Protein AF-A0A932UDB3-F1 (afdb_monomer_lite)

Radius of gyration: 29.06 Å; chains: 1; bounding box: 54×87×43 Å

Structure (mmCIF, N/CA/C/O backbone):
data_AF-A0A932UDB3-F1
#
_entry.id   AF-A0A932UDB3-F1
#
loop_
_atom_site.group_PDB
_atom_site.id
_atom_site.type_symbol
_atom_site.label_atom_id
_atom_site.label_alt_id
_atom_site.label_comp_id
_atom_site.label_asym_id
_atom_site.label_entity_id
_atom_site.label_seq_id
_atom_site.pdbx_PDB_ins_code
_atom_site.Cartn_x
_atom_site.Cartn_y
_atom_site.Cartn_z
_atom_site.occupancy
_atom_site.B_iso_or_equiv
_atom_site.auth_seq_id
_atom_site.auth_comp_id
_atom_site.auth_asym_id
_atom_site.auth_atom_id
_atom_site.pdbx_PDB_model_num
ATOM 1 N N . MET A 1 1 ? 6.260 -1.800 -0.583 1.00 53.69 1 MET A N 1
ATOM 2 C CA . MET A 1 1 ? 6.906 -1.807 -1.919 1.00 53.69 1 MET A CA 1
ATOM 3 C C . MET A 1 1 ? 6.454 -3.068 -2.631 1.00 53.69 1 MET A C 1
ATOM 5 O O . MET A 1 1 ? 6.406 -4.086 -1.958 1.00 53.69 1 MET A O 1
ATOM 9 N N . LEU A 1 2 ? 6.052 -2.997 -3.907 1.00 61.22 2 LEU A N 1
ATOM 10 C CA . LEU A 1 2 ? 5.482 -4.138 -4.644 1.00 61.22 2 LEU A CA 1
ATOM 11 C C . LEU A 1 2 ? 6.538 -4.721 -5.585 1.00 61.22 2 LEU A C 1
ATOM 13 O O . LEU A 1 2 ? 6.523 -4.377 -6.765 1.00 61.22 2 LEU A O 1
ATOM 17 N N . PRO A 1 3 ? 7.503 -5.520 -5.100 1.00 62.75 3 PRO A N 1
ATOM 18 C CA . PRO A 1 3 ? 8.534 -6.051 -5.971 1.00 62.75 3 PRO A CA 1
ATOM 19 C C . PRO A 1 3 ? 7.886 -6.981 -6.992 1.00 62.75 3 PRO A C 1
ATOM 21 O O . PRO A 1 3 ? 7.275 -7.992 -6.640 1.00 62.75 3 PRO A O 1
ATOM 24 N N . MET A 1 4 ? 8.036 -6.647 -8.268 1.00 59.16 4 MET A N 1
ATOM 25 C CA . MET A 1 4 ? 7.784 -7.616 -9.320 1.00 59.16 4 MET A CA 1
ATOM 26 C C . MET A 1 4 ? 8.924 -8.631 -9.262 1.00 59.16 4 MET A C 1
ATOM 28 O O . MET A 1 4 ? 10.080 -8.286 -9.496 1.00 59.16 4 MET A O 1
ATOM 32 N N . ARG A 1 5 ? 8.618 -9.875 -8.885 1.00 68.81 5 ARG A N 1
ATOM 33 C CA . ARG A 1 5 ? 9.551 -10.978 -9.130 1.00 68.81 5 ARG A CA 1
ATOM 34 C C . ARG A 1 5 ? 9.566 -11.246 -10.628 1.00 68.81 5 ARG A C 1
ATOM 36 O O . ARG A 1 5 ? 8.539 -11.090 -11.282 1.00 68.81 5 ARG A O 1
ATOM 43 N N . GLU A 1 6 ? 10.704 -11.703 -11.135 1.00 67.69 6 GLU A N 1
ATOM 44 C CA . GLU A 1 6 ? 10.953 -11.948 -12.566 1.00 67.69 6 GLU A CA 1
ATOM 45 C C . GLU A 1 6 ? 9.909 -12.871 -13.231 1.00 67.69 6 GLU A C 1
ATOM 47 O O . GLU A 1 6 ? 9.738 -12.832 -14.443 1.00 67.69 6 GLU A O 1
ATOM 52 N N . TRP A 1 7 ? 9.152 -13.631 -12.431 1.00 66.75 7 TRP A N 1
ATOM 53 C CA . TRP A 1 7 ? 8.145 -14.599 -12.874 1.00 66.75 7 TRP A CA 1
ATOM 54 C C . TRP A 1 7 ? 6.726 -14.321 -12.353 1.00 66.75 7 TRP A C 1
ATOM 56 O O . TRP A 1 7 ? 5.862 -15.187 -12.451 1.00 66.75 7 TRP A O 1
ATOM 66 N N . SER A 1 8 ? 6.465 -13.155 -11.752 1.00 81.88 8 SER A N 1
ATOM 67 C CA . SER A 1 8 ? 5.136 -12.829 -11.213 1.00 81.88 8 SER A CA 1
ATOM 68 C C . SER A 1 8 ? 4.302 -12.023 -12.198 1.00 81.88 8 SER A C 1
ATOM 70 O O . SER A 1 8 ? 4.712 -10.959 -12.662 1.00 81.88 8 SER A O 1
ATOM 72 N N . SER A 1 9 ? 3.082 -12.486 -12.456 1.00 89.62 9 SER A N 1
ATOM 73 C CA . SER A 1 9 ? 2.108 -11.723 -13.234 1.00 89.62 9 SER A CA 1
ATOM 74 C C . SER A 1 9 ? 1.624 -10.485 -12.460 1.00 89.62 9 SER A C 1
ATOM 76 O O . SER A 1 9 ? 1.588 -10.497 -11.223 1.00 89.62 9 SER A O 1
ATOM 78 N N . PRO A 1 10 ? 1.158 -9.420 -13.145 1.00 88.19 10 PRO A N 1
ATOM 79 C CA . PRO A 1 10 ? 0.634 -8.237 -12.470 1.00 88.19 10 PRO A CA 1
ATOM 80 C C . PRO A 1 10 ? -0.474 -8.529 -11.453 1.00 88.19 10 PRO A C 1
ATOM 82 O O . PRO A 1 10 ? -0.504 -7.958 -10.364 1.00 88.19 10 PRO A O 1
ATOM 85 N N . ARG A 1 11 ? -1.359 -9.475 -11.787 1.00 91.12 11 ARG A N 1
ATOM 86 C CA . ARG A 1 11 ? -2.431 -9.943 -10.904 1.00 91.12 11 ARG A CA 1
ATOM 87 C C . ARG A 1 11 ? -1.884 -10.515 -9.597 1.00 91.12 11 ARG A C 1
ATOM 89 O O . ARG A 1 11 ? -2.434 -10.223 -8.538 1.00 91.12 11 ARG A O 1
ATOM 96 N N . GLU A 1 12 ? -0.837 -11.330 -9.663 1.00 91.31 12 GLU A N 1
ATOM 97 C CA . GLU A 1 12 ? -0.247 -11.955 -8.476 1.00 91.31 12 GLU A CA 1
ATOM 98 C C . GLU A 1 12 ? 0.415 -10.928 -7.572 1.00 91.31 12 GLU A C 1
ATOM 100 O O . GLU A 1 12 ? 0.243 -10.996 -6.362 1.00 91.31 12 GLU A O 1
ATOM 105 N N . VAL A 1 13 ? 1.104 -9.938 -8.140 1.00 90.69 13 VAL A N 1
ATOM 106 C CA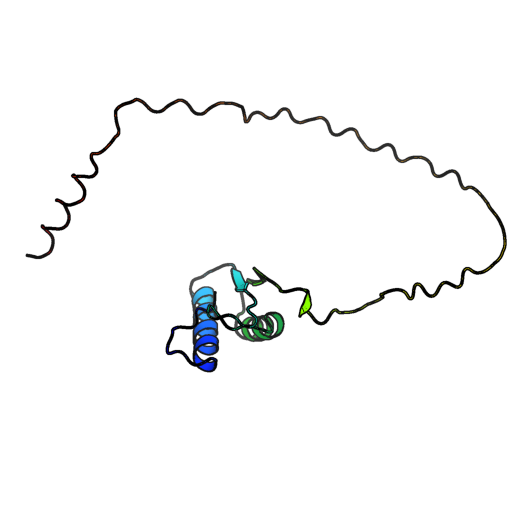 . VAL A 1 13 ? 1.700 -8.856 -7.347 1.00 90.69 13 VAL A CA 1
ATOM 107 C C . VAL A 1 13 ? 0.614 -8.110 -6.567 1.00 90.69 13 VAL A C 1
ATOM 109 O O . VAL A 1 13 ? 0.755 -7.931 -5.358 1.00 90.69 13 VAL A O 1
ATOM 112 N N . TYR A 1 14 ? -0.499 -7.736 -7.209 1.00 92.69 14 TYR A N 1
ATOM 113 C CA . TYR A 1 14 ? -1.617 -7.090 -6.513 1.00 92.69 14 TYR A CA 1
ATOM 114 C C . TYR A 1 14 ? -2.241 -7.984 -5.440 1.00 92.69 14 TYR A C 1
ATOM 116 O O . TYR A 1 14 ? -2.471 -7.511 -4.329 1.00 92.69 14 TYR A O 1
ATOM 124 N N . ARG A 1 15 ? -2.481 -9.267 -5.741 1.00 94.56 15 ARG A N 1
ATOM 125 C CA . ARG A 1 15 ? -3.024 -10.229 -4.770 1.00 94.56 15 ARG A CA 1
ATOM 126 C C . ARG A 1 15 ? -2.116 -10.341 -3.543 1.00 94.56 15 ARG A C 1
ATOM 128 O O . ARG A 1 15 ? -2.570 -10.101 -2.431 1.00 94.56 15 ARG A O 1
ATOM 135 N N . ASN A 1 16 ? -0.831 -10.606 -3.759 1.00 93.56 16 ASN A N 1
ATOM 136 C CA . ASN A 1 16 ? 0.146 -10.765 -2.686 1.00 93.56 16 ASN A CA 1
ATOM 137 C C . ASN A 1 16 ? 0.265 -9.484 -1.844 1.00 93.56 16 ASN A C 1
ATOM 139 O O . ASN A 1 16 ? 0.453 -9.541 -0.636 1.00 93.56 16 ASN A O 1
ATOM 143 N N . THR A 1 17 ? 0.133 -8.313 -2.469 1.00 94.50 17 THR A N 1
ATOM 144 C CA . THR A 1 17 ? 0.138 -7.032 -1.751 1.00 94.50 17 THR A CA 1
ATOM 145 C C . THR A 1 17 ? -1.047 -6.896 -0.809 1.00 94.50 17 THR A C 1
ATOM 147 O O . THR A 1 17 ? -0.894 -6.429 0.315 1.00 94.50 17 THR A O 1
ATOM 150 N N . VAL A 1 18 ? -2.238 -7.262 -1.281 1.00 96.81 18 VAL A N 1
ATOM 151 C CA . VAL A 1 18 ? -3.451 -7.221 -0.466 1.00 96.81 18 VAL A CA 1
ATOM 152 C C . VAL A 1 18 ? -3.291 -8.146 0.739 1.00 96.81 18 VAL A C 1
ATOM 154 O O . VAL A 1 18 ? -3.480 -7.693 1.863 1.00 96.81 18 VAL A O 1
ATOM 157 N N . GLU A 1 19 ? -2.825 -9.377 0.516 1.00 97.44 19 GLU A N 1
ATOM 158 C CA . GLU A 1 19 ? -2.540 -10.348 1.583 1.00 97.44 19 GLU A CA 1
ATOM 159 C C . GLU A 1 19 ? -1.511 -9.808 2.591 1.00 97.44 19 GLU A C 1
ATOM 161 O O . GLU A 1 19 ? -1.685 -9.945 3.799 1.00 97.44 19 GLU A O 1
ATOM 166 N N . GLN A 1 20 ? -0.458 -9.132 2.120 1.00 96.94 20 GLN A N 1
ATOM 167 C CA . GLN A 1 20 ? 0.544 -8.506 2.990 1.00 96.94 20 GLN A CA 1
ATOM 168 C C . GLN A 1 20 ? -0.040 -7.387 3.858 1.00 96.94 20 GLN A C 1
ATOM 170 O O . GLN A 1 20 ? 0.348 -7.252 5.017 1.00 96.94 20 GLN A O 1
ATOM 175 N N . VAL A 1 21 ? -0.945 -6.573 3.314 1.00 98.00 21 VAL A N 1
ATOM 176 C CA . VAL A 1 21 ? -1.583 -5.477 4.057 1.00 98.00 21 VAL A CA 1
ATOM 177 C C . VA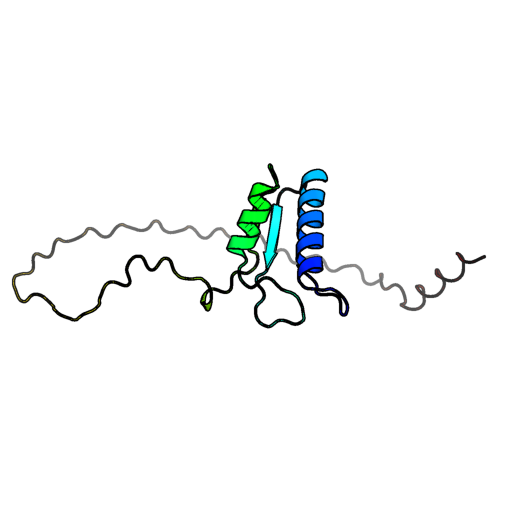L A 1 21 ? -2.590 -6.018 5.074 1.00 98.00 21 VAL A C 1
ATOM 179 O O . VAL A 1 21 ? -2.599 -5.557 6.214 1.00 98.00 21 VAL A O 1
ATOM 182 N N . GLU A 1 22 ? -3.387 -7.020 4.700 1.00 98.06 22 GLU A N 1
ATOM 183 C CA . GLU A 1 22 ? -4.308 -7.715 5.611 1.00 98.06 22 GLU A CA 1
ATOM 184 C C . GLU A 1 22 ? -3.533 -8.393 6.757 1.00 98.06 22 GLU A C 1
ATOM 186 O O . GLU A 1 22 ? -3.899 -8.260 7.927 1.00 98.06 22 GLU A O 1
ATOM 191 N N . LEU A 1 23 ? -2.396 -9.028 6.448 1.00 98.31 23 LEU A N 1
ATOM 192 C CA . LEU A 1 23 ? -1.501 -9.602 7.452 1.00 98.31 23 LEU A CA 1
ATOM 193 C C . LEU A 1 23 ? -0.879 -8.529 8.355 1.00 98.31 23 LEU A C 1
ATOM 195 O O . LEU A 1 23 ? -0.829 -8.709 9.570 1.00 98.31 23 LEU A O 1
ATOM 199 N N . ALA A 1 24 ? -0.420 -7.406 7.798 1.00 98.12 24 ALA A N 1
ATOM 200 C CA . ALA A 1 24 ? 0.121 -6.304 8.591 1.00 98.12 24 ALA A CA 1
ATOM 201 C C . ALA A 1 24 ? -0.927 -5.748 9.572 1.00 98.12 24 ALA A C 1
ATOM 203 O O . ALA A 1 24 ? -0.610 -5.489 10.734 1.00 98.12 24 ALA A O 1
ATOM 204 N N . GLU A 1 25 ? -2.188 -5.626 9.148 1.00 97.94 25 GLU A N 1
ATOM 205 C CA . GLU A 1 25 ? -3.277 -5.261 10.054 1.00 97.94 25 GLU A CA 1
ATOM 206 C C . GLU A 1 25 ? -3.470 -6.305 11.160 1.00 97.94 25 GLU A C 1
ATOM 208 O O . GLU A 1 25 ? -3.554 -5.925 12.332 1.00 97.94 25 GLU A O 1
ATOM 213 N N . ALA A 1 26 ? -3.509 -7.596 10.819 1.00 98.00 26 ALA A N 1
ATOM 214 C CA . ALA A 1 26 ? -3.667 -8.674 11.795 1.00 98.00 26 ALA A CA 1
ATOM 215 C C . ALA A 1 26 ? -2.532 -8.686 12.834 1.00 98.00 26 ALA A C 1
ATOM 217 O O . ALA A 1 26 ? -2.776 -8.902 14.020 1.00 98.00 26 ALA A O 1
ATOM 218 N N . LEU A 1 27 ? -1.307 -8.377 12.404 1.00 98.31 27 LEU A N 1
ATOM 219 C CA . LEU A 1 27 ? -0.118 -8.325 13.256 1.00 98.31 27 LEU A CA 1
ATOM 220 C C . LEU A 1 27 ? -0.022 -7.073 14.140 1.00 98.31 27 LEU A C 1
ATOM 222 O O . LEU A 1 27 ? 0.858 -7.015 14.993 1.00 98.31 27 LEU A O 1
ATOM 226 N N . GLY A 1 28 ? -0.899 -6.078 13.980 1.00 97.94 28 GLY A N 1
ATOM 227 C CA . GLY A 1 28 ? -0.868 -4.894 14.845 1.00 97.94 28 GLY A CA 1
ATOM 228 C C . GLY A 1 28 ? -0.137 -3.678 14.300 1.00 97.94 28 GLY A C 1
ATOM 229 O O . GLY A 1 28 ? 0.074 -2.747 15.069 1.00 97.94 28 GLY A O 1
ATOM 230 N N . PHE A 1 29 ? 0.235 -3.643 13.018 1.00 98.31 29 PHE A N 1
ATOM 231 C CA . PHE A 1 29 ? 0.919 -2.477 12.457 1.00 98.31 29 PHE A CA 1
ATOM 232 C C . PHE A 1 29 ? 0.008 -1.241 12.431 1.00 98.31 29 PHE A C 1
ATOM 234 O O . PHE A 1 29 ? -1.171 -1.322 12.082 1.00 98.31 29 PHE A O 1
ATOM 241 N N . ASP A 1 30 ? 0.582 -0.076 12.743 1.00 98.25 30 ASP A N 1
ATOM 242 C CA . ASP A 1 30 ? -0.152 1.194 12.767 1.00 98.25 30 ASP A CA 1
ATOM 243 C C . ASP A 1 30 ? -0.449 1.742 11.366 1.00 98.25 30 ASP A C 1
ATOM 245 O O . ASP A 1 30 ? -1.482 2.382 11.142 1.00 98.25 30 ASP A O 1
ATOM 249 N N . ALA A 1 31 ? 0.470 1.529 10.4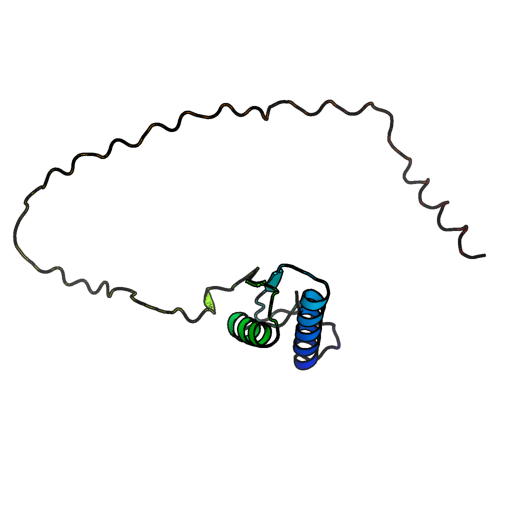18 1.00 97.50 31 ALA A N 1
ATOM 250 C CA . ALA A 1 31 ? 0.376 2.096 9.081 1.00 97.50 31 ALA A CA 1
ATOM 251 C C . ALA A 1 31 ? 1.074 1.257 8.005 1.00 97.50 31 ALA A C 1
ATOM 253 O O . ALA A 1 31 ? 2.097 0.616 8.250 1.00 97.50 31 ALA A O 1
ATOM 254 N N . VAL A 1 32 ? 0.560 1.359 6.779 1.00 97.62 32 VAL A N 1
ATOM 255 C CA . VAL A 1 32 ? 1.183 0.868 5.547 1.00 97.62 32 VAL A CA 1
ATOM 256 C C . VAL A 1 32 ? 1.392 2.024 4.574 1.00 97.62 32 VAL A C 1
ATOM 258 O O . VAL A 1 32 ? 0.530 2.888 4.406 1.00 97.62 32 VAL A O 1
ATOM 261 N N . TRP A 1 33 ? 2.547 2.029 3.912 1.00 96.56 33 TRP A N 1
ATOM 262 C CA . TRP A 1 33 ? 2.927 3.071 2.963 1.00 96.56 33 TRP A CA 1
ATOM 263 C C . TRP A 1 33 ? 3.098 2.497 1.558 1.00 96.56 33 TRP A C 1
ATOM 265 O O . TRP A 1 33 ? 3.903 1.591 1.321 1.00 96.56 33 TRP A O 1
ATOM 275 N N . LEU A 1 34 ? 2.335 3.042 0.617 1.00 94.81 34 LEU A N 1
ATOM 276 C CA . LEU A 1 34 ? 2.330 2.639 -0.784 1.00 94.81 34 LEU A CA 1
ATOM 277 C C . LEU A 1 34 ? 3.276 3.526 -1.604 1.00 94.81 34 LEU A C 1
ATOM 279 O O . LEU A 1 34 ? 3.423 4.714 -1.321 1.00 94.81 34 LEU A O 1
ATOM 283 N N . ALA A 1 35 ? 3.899 2.963 -2.637 1.00 92.25 35 ALA A N 1
ATOM 284 C CA . ALA A 1 35 ? 4.735 3.703 -3.581 1.00 92.25 35 ALA A CA 1
ATOM 285 C C . ALA A 1 35 ? 4.166 3.563 -4.994 1.00 92.25 35 ALA A C 1
ATOM 287 O O . ALA A 1 35 ? 3.848 2.455 -5.434 1.00 92.25 35 ALA A O 1
ATOM 288 N N . GLU A 1 36 ? 3.996 4.694 -5.672 1.00 92.94 36 GLU A N 1
ATOM 289 C CA . GLU A 1 36 ? 3.483 4.739 -7.034 1.00 92.94 36 GLU A CA 1
ATOM 290 C C . GLU A 1 36 ? 4.599 4.437 -8.035 1.00 92.94 36 GLU A C 1
ATOM 292 O O . GLU A 1 36 ? 5.708 4.970 -7.946 1.00 92.94 36 GLU A O 1
ATOM 297 N N . HIS A 1 37 ? 4.301 3.565 -8.995 1.00 91.12 37 HIS A N 1
ATOM 298 C CA . HIS A 1 37 ? 5.266 3.114 -9.986 1.00 91.12 37 HIS A CA 1
ATOM 299 C C . HIS A 1 37 ? 4.641 3.130 -11.377 1.00 91.12 37 HIS A C 1
ATOM 301 O O . HIS A 1 37 ? 3.690 2.396 -11.654 1.00 91.12 37 HIS A O 1
ATOM 307 N N . HIS A 1 38 ? 5.243 3.940 -12.247 1.00 89.69 38 HIS A N 1
ATOM 308 C CA . HIS A 1 38 ? 4.947 4.045 -13.673 1.00 89.69 38 HIS A CA 1
ATOM 309 C C . HIS A 1 38 ? 6.136 3.513 -14.462 1.00 89.69 38 HIS A C 1
ATOM 311 O O . HIS A 1 38 ? 7.272 3.856 -14.141 1.00 89.69 38 HIS A O 1
ATOM 317 N N . PHE A 1 39 ? 5.880 2.678 -15.473 1.00 87.69 39 PHE A N 1
ATOM 318 C CA . PHE A 1 39 ? 6.904 2.169 -16.402 1.00 87.69 39 PHE A CA 1
ATOM 319 C C . PHE A 1 39 ? 8.164 1.608 -15.707 1.00 87.69 39 PHE A C 1
ATOM 321 O O . PHE A 1 39 ? 9.288 1.812 -16.159 1.00 87.69 39 PHE A O 1
ATOM 328 N N . SER A 1 40 ? 7.984 0.930 -14.571 1.00 83.38 40 SER A N 1
ATOM 329 C CA . SER A 1 40 ? 9.079 0.475 -13.713 1.00 83.38 40 SER A CA 1
ATOM 330 C C . SER A 1 40 ? 9.222 -1.041 -13.749 1.00 83.38 40 SER A C 1
ATOM 332 O O . SER A 1 40 ? 8.239 -1.768 -13.636 1.00 83.38 40 SER A O 1
ATOM 334 N N . ARG A 1 41 ? 10.471 -1.516 -13.806 1.00 78.44 41 ARG A N 1
ATOM 335 C CA . ARG A 1 41 ? 10.807 -2.937 -13.601 1.00 78.44 41 ARG A CA 1
ATOM 336 C C . ARG A 1 41 ? 10.706 -3.377 -12.137 1.00 78.44 41 ARG A C 1
ATOM 338 O O . ARG A 1 41 ? 10.673 -4.563 -11.851 1.00 78.44 41 ARG A O 1
ATOM 345 N N . TRP A 1 42 ? 10.696 -2.423 -11.206 1.00 72.12 42 TRP A N 1
ATOM 346 C CA . TRP A 1 42 ? 10.791 -2.691 -9.768 1.00 72.12 42 TRP A CA 1
ATOM 347 C C . TRP A 1 42 ? 9.434 -2.783 -9.066 1.00 72.12 42 TRP A C 1
ATOM 349 O O . TRP A 1 42 ? 9.383 -3.147 -7.893 1.00 72.12 42 TRP A O 1
ATOM 359 N N . GLY A 1 43 ? 8.342 -2.457 -9.758 1.00 79.25 43 GLY A N 1
ATOM 360 C CA . GLY A 1 43 ? 6.998 -2.570 -9.209 1.00 79.25 43 GLY A CA 1
ATOM 361 C C . GLY A 1 43 ? 5.925 -1.973 -10.106 1.00 79.25 43 GLY A C 1
ATOM 362 O O . GLY A 1 43 ? 6.216 -1.237 -11.047 1.00 79.25 43 GLY A O 1
ATOM 363 N N . ILE A 1 44 ? 4.673 -2.296 -9.788 1.00 86.69 44 ILE A N 1
ATOM 364 C CA . ILE A 1 44 ? 3.490 -1.910 -10.562 1.00 86.69 44 ILE A CA 1
ATOM 365 C C . ILE A 1 44 ? 2.416 -1.330 -9.653 1.00 86.69 44 ILE A C 1
ATOM 367 O O . ILE A 1 44 ? 1.834 -2.030 -8.833 1.00 86.69 44 ILE A O 1
ATOM 371 N N . CYS A 1 45 ? 2.164 -0.031 -9.787 1.00 91.19 45 CYS A N 1
ATOM 372 C CA . CYS A 1 45 ? 1.038 0.641 -9.149 1.00 91.19 45 CYS A CA 1
ATOM 373 C C . CYS A 1 45 ? 0.870 2.028 -9.789 1.00 91.19 45 CYS A C 1
ATOM 375 O O . CYS A 1 45 ? 1.313 3.011 -9.199 1.00 91.19 45 CYS A O 1
ATOM 377 N N . PRO A 1 46 ? 0.305 2.125 -11.009 1.00 89.44 46 PRO A N 1
ATOM 378 C CA . PRO A 1 46 ? 0.215 3.396 -11.731 1.00 89.44 46 PRO A CA 1
ATOM 379 C C . PRO A 1 46 ? -0.919 4.299 -11.223 1.00 89.44 46 PRO A C 1
ATOM 381 O O . PRO A 1 46 ? -0.943 5.481 -11.529 1.00 89.44 46 PRO A O 1
ATOM 384 N N . ASN A 1 47 ? -1.873 3.762 -10.454 1.00 92.12 47 ASN A N 1
ATOM 385 C CA . ASN A 1 47 ? -2.872 4.558 -9.746 1.00 92.12 47 ASN A CA 1
ATOM 386 C C . ASN A 1 47 ? -2.931 4.119 -8.282 1.00 92.12 47 ASN A C 1
ATOM 388 O O . ASN A 1 47 ? -3.709 3.247 -7.880 1.00 92.12 47 ASN A O 1
ATOM 392 N N . ILE A 1 48 ? -2.059 4.733 -7.490 1.00 93.12 48 ILE A N 1
ATOM 393 C CA . ILE A 1 48 ? -1.892 4.430 -6.071 1.00 93.12 48 ILE A CA 1
ATOM 394 C C . ILE A 1 48 ? -3.127 4.773 -5.234 1.00 93.12 48 ILE A C 1
ATOM 396 O O . ILE A 1 48 ? -3.399 4.075 -4.262 1.00 93.12 48 ILE A O 1
ATOM 400 N N . LEU A 1 49 ? -3.904 5.795 -5.611 1.00 94.62 49 LEU A N 1
ATOM 401 C CA . LEU A 1 49 ? -5.082 6.224 -4.848 1.00 94.62 49 LEU A CA 1
ATOM 402 C C . LEU A 1 49 ? -6.241 5.238 -4.996 1.00 94.62 49 LEU A C 1
ATOM 404 O O . LEU A 1 49 ? -6.869 4.877 -4.002 1.00 94.62 49 LEU A O 1
ATOM 408 N N . THR A 1 50 ? -6.492 4.744 -6.210 1.00 94.44 50 THR A N 1
ATOM 409 C CA . THR A 1 50 ? -7.489 3.685 -6.427 1.00 94.44 50 THR A CA 1
ATOM 410 C C . THR A 1 50 ? -7.104 2.411 -5.685 1.00 94.44 50 THR A C 1
ATOM 412 O O . THR A 1 50 ? -7.949 1.776 -5.054 1.00 94.44 50 THR A O 1
ATOM 415 N N . PHE A 1 51 ? -5.822 2.047 -5.706 1.00 95.25 51 PHE A N 1
ATOM 416 C CA . PHE A 1 51 ? -5.365 0.867 -4.986 1.00 95.25 51 PHE A CA 1
ATOM 417 C C . PHE A 1 51 ? -5.442 1.046 -3.460 1.00 95.25 51 PHE A C 1
ATOM 419 O O . PHE A 1 51 ? -5.902 0.141 -2.765 1.00 95.25 51 PHE A O 1
ATOM 426 N N . ALA A 1 52 ? -5.098 2.230 -2.943 1.00 96.38 52 ALA A N 1
ATOM 427 C CA . ALA A 1 52 ? -5.283 2.585 -1.537 1.00 96.38 52 ALA A CA 1
ATOM 428 C C . ALA A 1 52 ? -6.753 2.487 -1.107 1.00 96.38 52 ALA A C 1
ATOM 430 O O . ALA A 1 52 ? -7.033 1.953 -0.038 1.00 96.38 52 ALA A O 1
ATOM 431 N N . ALA A 1 53 ? -7.693 2.936 -1.944 1.00 96.94 53 ALA A N 1
ATOM 432 C CA . ALA A 1 53 ? -9.124 2.819 -1.668 1.00 96.94 53 ALA A CA 1
ATOM 433 C C . ALA A 1 53 ? -9.583 1.351 -1.584 1.00 96.94 53 ALA A C 1
ATOM 435 O O . ALA A 1 53 ? -10.330 0.993 -0.675 1.00 96.94 53 ALA A O 1
ATOM 436 N N . ASN A 1 54 ? -9.096 0.483 -2.479 1.00 97.12 54 ASN A N 1
ATOM 437 C CA . ASN A 1 54 ? -9.367 -0.956 -2.401 1.00 97.12 54 ASN A CA 1
ATOM 438 C C . ASN A 1 54 ? -8.827 -1.577 -1.101 1.00 97.12 54 ASN A C 1
ATOM 440 O O . ASN A 1 54 ? -9.509 -2.396 -0.492 1.00 97.12 54 ASN A O 1
ATOM 444 N N . LEU A 1 55 ? -7.623 -1.194 -0.669 1.00 97.75 55 LEU A N 1
ATOM 445 C CA . LEU A 1 55 ? -7.060 -1.668 0.597 1.00 97.75 55 LEU A CA 1
ATOM 446 C C . LEU A 1 55 ? -7.867 -1.151 1.794 1.00 97.75 55 LEU A C 1
ATOM 448 O O . LEU A 1 55 ? -8.214 -1.932 2.671 1.00 97.75 55 LEU A O 1
ATOM 452 N N . ALA A 1 56 ? -8.254 0.127 1.782 1.00 97.50 56 ALA A N 1
ATOM 453 C CA . ALA A 1 56 ? -9.040 0.742 2.849 1.00 97.50 56 ALA A CA 1
ATOM 454 C C . ALA A 1 56 ? -10.410 0.077 3.037 1.00 97.50 56 ALA A C 1
ATOM 456 O O . ALA A 1 56 ? -10.902 0.008 4.156 1.00 97.50 56 ALA A O 1
ATOM 457 N N . ALA A 1 57 ? -11.014 -0.449 1.968 1.00 97.88 57 ALA A N 1
ATOM 458 C CA . ALA A 1 57 ? -12.261 -1.206 2.057 1.00 97.88 57 ALA A CA 1
ATOM 459 C C . ALA A 1 57 ? -12.099 -2.588 2.727 1.00 97.88 57 ALA A C 1
ATOM 461 O O . ALA A 1 57 ? -13.088 -3.171 3.168 1.00 97.88 57 ALA A O 1
ATOM 462 N N . ARG A 1 58 ? -10.875 -3.126 2.786 1.00 97.44 58 ARG A N 1
ATOM 463 C CA . ARG A 1 58 ? -10.558 -4.466 3.317 1.00 97.44 58 ARG A CA 1
ATOM 464 C C . ARG A 1 58 ? -10.023 -4.440 4.746 1.00 97.44 58 ARG A C 1
ATOM 466 O O . ARG A 1 58 ? -10.072 -5.451 5.436 1.00 97.44 58 ARG A O 1
ATOM 473 N N . THR A 1 59 ? -9.533 -3.289 5.188 1.00 97.69 59 THR A N 1
ATOM 474 C CA . THR A 1 59 ? -8.893 -3.092 6.491 1.00 97.69 59 THR A CA 1
ATOM 475 C C . THR A 1 59 ? -9.701 -2.153 7.378 1.00 97.69 59 THR A C 1
ATOM 477 O O . THR A 1 59 ? -10.361 -1.246 6.876 1.00 97.69 59 THR A O 1
ATOM 480 N N . LYS A 1 60 ? -9.632 -2.317 8.702 1.00 97.62 60 LYS A N 1
ATOM 481 C CA . LYS A 1 60 ? -10.420 -1.511 9.657 1.00 97.62 60 LYS A CA 1
ATOM 482 C C . LYS A 1 60 ? -9.595 -0.549 10.503 1.00 97.62 60 LYS A C 1
ATOM 484 O O . LYS A 1 60 ? -10.141 0.441 10.986 1.00 97.62 60 LYS A O 1
ATOM 489 N N . ARG A 1 61 ? -8.317 -0.845 10.738 1.00 98.06 61 ARG A N 1
ATOM 490 C CA . ARG A 1 61 ? -7.477 -0.127 11.709 1.00 98.06 61 ARG A CA 1
ATOM 491 C C . ARG A 1 61 ? -6.225 0.457 11.079 1.00 98.06 61 ARG A C 1
ATOM 493 O O . ARG A 1 61 ? -5.859 1.580 11.426 1.00 98.06 61 ARG A O 1
ATOM 500 N N . VAL A 1 62 ? -5.547 -0.301 10.218 1.00 98.25 62 VAL A N 1
ATOM 501 C CA . VAL A 1 62 ? -4.253 0.125 9.682 1.00 98.25 62 VAL A CA 1
ATOM 502 C C . VAL A 1 62 ? -4.424 1.391 8.845 1.00 98.25 62 VAL A C 1
ATOM 504 O O . VAL A 1 62 ? -5.324 1.502 8.010 1.00 98.25 62 VAL A O 1
ATOM 507 N N . ARG A 1 63 ? -3.569 2.389 9.076 1.00 98.12 63 ARG A N 1
ATOM 508 C CA . ARG A 1 63 ? -3.590 3.630 8.295 1.00 98.12 63 ARG A CA 1
ATOM 509 C C . ARG A 1 63 ? -2.899 3.406 6.959 1.00 98.12 63 ARG A C 1
ATOM 511 O O . ARG A 1 63 ? -1.762 2.950 6.920 1.00 98.12 63 ARG A O 1
ATOM 518 N N . ILE A 1 64 ? -3.549 3.780 5.865 1.00 98.00 64 ILE A N 1
ATOM 519 C CA . ILE A 1 64 ? -2.973 3.657 4.523 1.00 98.00 64 ILE A CA 1
ATOM 520 C C . ILE A 1 64 ? -2.492 5.032 4.065 1.00 98.00 64 ILE A C 1
ATOM 522 O O . ILE A 1 64 ? -3.274 5.978 3.985 1.00 98.00 64 ILE A O 1
ATOM 526 N N . GLY A 1 65 ? -1.198 5.138 3.772 1.00 95.62 65 GLY A N 1
ATOM 527 C CA . GLY A 1 65 ? -0.556 6.352 3.274 1.00 95.62 65 GLY A CA 1
ATOM 528 C C . GLY A 1 65 ? 0.198 6.126 1.965 1.00 95.62 65 GLY A C 1
ATOM 529 O O . GLY A 1 65 ? 0.462 4.995 1.555 1.00 95.62 65 GLY A O 1
ATOM 530 N N . THR A 1 66 ? 0.587 7.219 1.310 1.00 94.88 66 THR A N 1
ATOM 531 C CA . THR A 1 66 ? 1.448 7.200 0.118 1.00 94.88 66 THR A CA 1
ATOM 532 C C . THR A 1 66 ? 2.845 7.688 0.490 1.00 94.88 66 THR A C 1
ATOM 534 O O . THR A 1 66 ? 3.003 8.843 0.880 1.00 94.88 66 THR A O 1
ATOM 537 N N . ALA A 1 67 ? 3.860 6.832 0.376 1.00 93.94 67 ALA A N 1
ATOM 538 C CA . ALA A 1 67 ? 5.261 7.236 0.516 1.00 93.94 67 ALA A CA 1
ATOM 539 C C . ALA A 1 67 ? 5.730 8.042 -0.701 1.00 93.94 67 ALA A C 1
ATOM 541 O O . ALA A 1 67 ? 6.546 8.949 -0.566 1.00 93.94 67 ALA A O 1
ATOM 542 N N . VAL A 1 68 ? 5.206 7.714 -1.887 1.00 91.62 68 VAL A N 1
ATOM 543 C CA . VAL A 1 68 ? 5.480 8.426 -3.138 1.00 91.62 68 VAL A CA 1
ATOM 544 C C . VAL A 1 68 ? 4.195 8.508 -3.951 1.00 91.62 68 VAL A C 1
ATOM 546 O O . VAL A 1 68 ? 3.567 7.481 -4.202 1.00 91.62 68 VAL A O 1
ATOM 549 N N . LEU A 1 69 ? 3.848 9.726 -4.369 1.00 91.94 69 LEU A N 1
ATOM 550 C CA . LEU A 1 69 ? 2.776 10.044 -5.310 1.00 91.94 69 LEU A CA 1
ATOM 551 C C . LEU A 1 69 ? 3.404 10.813 -6.482 1.00 91.94 69 LEU A C 1
ATOM 553 O O . LEU A 1 69 ? 4.059 11.838 -6.274 1.00 91.94 69 LEU A O 1
ATOM 557 N N . VAL A 1 70 ? 3.239 10.327 -7.707 1.00 91.38 70 VAL A N 1
ATOM 558 C CA . VAL A 1 70 ? 3.829 10.912 -8.915 1.00 91.38 70 VAL A CA 1
ATOM 559 C C . VAL A 1 70 ? 2.877 11.976 -9.458 1.00 91.38 70 VAL A C 1
ATOM 561 O O . VAL A 1 70 ? 2.026 11.721 -10.306 1.00 91.38 70 VAL A O 1
ATOM 564 N N . LEU A 1 71 ? 3.039 13.200 -8.944 1.00 89.56 71 LEU A N 1
ATOM 565 C CA . LEU A 1 71 ? 2.129 14.332 -9.171 1.00 89.56 71 LEU A CA 1
ATOM 566 C C . LEU A 1 71 ? 1.718 14.586 -10.634 1.00 89.56 71 LEU A C 1
ATOM 568 O O . LEU A 1 71 ? 0.552 14.911 -10.834 1.00 89.56 71 LEU A O 1
ATOM 572 N N . PRO A 1 72 ? 2.583 14.445 -11.659 1.00 89.00 72 PRO A N 1
ATOM 573 C CA . PRO A 1 72 ? 2.160 14.643 -13.048 1.00 89.00 72 PRO A CA 1
ATOM 574 C C . PRO A 1 72 ? 1.034 13.711 -13.521 1.00 89.00 72 PRO A C 1
ATOM 576 O O . PRO A 1 72 ? 0.275 14.091 -14.407 1.00 89.00 72 PRO A O 1
ATOM 579 N N . PHE A 1 73 ? 0.916 12.510 -12.944 1.00 83.81 73 PHE A N 1
ATOM 580 C CA . PHE A 1 73 ? -0.136 11.541 -13.281 1.00 83.81 73 PHE A CA 1
ATOM 581 C C . PHE A 1 73 ? -1.363 11.654 -12.379 1.00 83.81 73 PHE A C 1
ATOM 583 O O . PHE A 1 73 ? -2.400 11.048 -12.657 1.00 83.81 73 PHE A O 1
ATOM 590 N N . LEU A 1 74 ? -1.278 12.460 -11.320 1.00 82.19 74 LEU A N 1
ATOM 591 C CA . LEU A 1 74 ? -2.441 12.809 -10.534 1.00 82.19 74 LEU A CA 1
ATOM 592 C C . LEU A 1 74 ? -3.338 13.697 -11.397 1.00 82.19 74 LEU A C 1
ATOM 594 O O . LEU A 1 74 ? -3.009 14.858 -11.656 1.00 82.19 74 LEU A O 1
ATOM 598 N N . GLN A 1 75 ? -4.492 13.168 -11.813 1.00 66.00 75 GLN A N 1
ATOM 599 C CA . GLN A 1 75 ? -5.565 14.004 -12.338 1.00 66.00 75 GLN A CA 1
ATOM 600 C C . GLN A 1 75 ? -5.877 15.047 -11.274 1.00 66.00 75 GLN A C 1
ATOM 602 O O . GLN A 1 75 ? -6.405 14.750 -10.201 1.00 66.00 75 GLN A O 1
ATOM 607 N N . SER A 1 76 ? -5.450 16.274 -11.539 1.00 56.91 76 SER A N 1
ATOM 608 C CA . SER A 1 76 ? -5.631 17.366 -10.610 1.00 56.91 76 SER A CA 1
ATOM 609 C C . SER A 1 76 ? -7.133 17.523 -10.409 1.00 56.91 76 SER A C 1
ATOM 611 O O . SER A 1 76 ? -7.879 17.621 -11.384 1.00 56.91 76 SER A O 1
ATOM 613 N N . ALA A 1 77 ? -7.594 17.623 -9.165 1.00 56.78 77 ALA A N 1
ATOM 614 C CA . ALA A 1 77 ? -8.792 18.406 -8.923 1.00 56.78 77 ALA A CA 1
ATOM 615 C C . ALA A 1 77 ? -8.415 19.851 -9.280 1.00 56.78 77 ALA A C 1
ATOM 617 O O . ALA A 1 77 ? -8.035 20.623 -8.401 1.00 56.78 77 ALA A O 1
ATOM 618 N N . ASP A 1 78 ? -8.417 20.198 -10.572 1.00 54.56 78 ASP A N 1
ATOM 619 C CA . ASP A 1 78 ? -8.298 21.577 -11.028 1.00 54.56 78 ASP A CA 1
ATOM 620 C C . ASP A 1 78 ? -9.548 22.314 -10.551 1.00 54.56 78 ASP A C 1
ATOM 622 O O . ASP A 1 78 ? -10.553 22.478 -11.236 1.00 54.56 78 ASP A O 1
ATOM 626 N N . ARG A 1 79 ? -9.509 22.710 -9.284 1.00 57.03 79 ARG A N 1
ATOM 627 C CA . ARG A 1 79 ? -10.356 23.747 -8.742 1.00 57.03 79 ARG A CA 1
ATOM 628 C C . ARG A 1 79 ? -9.542 25.019 -8.842 1.00 57.03 79 ARG A C 1
ATOM 630 O O . ARG A 1 79 ? -8.871 25.416 -7.895 1.00 57.03 79 ARG A O 1
ATOM 637 N N . ARG A 1 80 ? -9.729 25.696 -9.974 1.00 59.16 80 ARG A N 1
ATOM 638 C CA . ARG A 1 80 ? -9.365 27.095 -10.213 1.00 59.16 80 ARG A CA 1
ATOM 639 C C . ARG A 1 80 ? -7.880 27.312 -10.510 1.00 59.16 80 ARG A C 1
ATOM 641 O O . ARG A 1 80 ? -7.213 28.082 -9.816 1.00 59.16 80 ARG A O 1
ATOM 648 N N . ARG A 1 81 ? -7.413 26.884 -11.682 1.00 53.25 81 ARG A N 1
ATOM 649 C CA . ARG A 1 81 ? -6.581 27.806 -12.465 1.00 53.25 81 ARG A CA 1
ATOM 650 C C . ARG A 1 81 ? -7.471 28.978 -12.872 1.00 53.25 81 ARG A C 1
ATOM 652 O O . ARG A 1 81 ? -8.164 28.939 -13.880 1.00 53.25 81 ARG A O 1
ATOM 659 N N . GLY A 1 82 ? -7.514 30.003 -12.019 1.00 50.44 82 GLY A N 1
ATOM 660 C CA . GLY A 1 82 ? -8.124 31.278 -12.367 1.00 50.44 82 GLY A CA 1
ATOM 661 C C . GLY A 1 82 ? -7.600 31.686 -13.736 1.00 50.44 82 GLY A C 1
ATOM 662 O O . GLY A 1 82 ? -6.386 31.815 -13.915 1.00 50.44 82 GLY A O 1
ATOM 663 N N . SER A 1 83 ? -8.516 31.811 -14.693 1.00 51.69 83 SER A N 1
ATOM 664 C CA . SER A 1 83 ? -8.255 32.433 -15.978 1.00 51.69 83 SER A CA 1
ATOM 665 C C . SER A 1 83 ? -7.530 33.748 -15.706 1.00 51.69 83 SER A C 1
ATOM 667 O O . SER A 1 83 ? -8.114 34.707 -15.207 1.00 51.69 83 SER A O 1
ATOM 669 N N . ARG A 1 84 ? -6.224 33.781 -15.974 1.00 55.88 84 ARG A N 1
ATOM 670 C CA . ARG A 1 84 ? -5.482 35.029 -16.148 1.00 55.88 84 ARG A CA 1
ATOM 671 C C . ARG A 1 84 ? -5.715 35.529 -17.575 1.00 55.88 84 ARG A C 1
ATOM 673 O O . ARG A 1 84 ? -4.757 35.896 -18.246 1.00 55.88 84 ARG A O 1
ATOM 680 N N . ASP A 1 85 ? -6.962 35.504 -18.047 1.00 53.66 85 ASP A N 1
ATOM 681 C CA . ASP A 1 85 ? -7.327 36.272 -19.228 1.00 53.66 85 ASP A CA 1
ATOM 682 C C . ASP A 1 85 ? -7.351 37.752 -18.828 1.00 53.66 85 ASP A C 1
ATOM 684 O O . ASP A 1 85 ? -8.022 38.174 -17.882 1.00 53.66 85 ASP A O 1
ATOM 688 N N . GLY A 1 86 ? -6.488 38.516 -19.484 1.00 49.88 86 GLY A N 1
ATOM 689 C CA . GLY A 1 86 ? -5.955 39.804 -19.059 1.00 49.88 86 GLY A CA 1
ATOM 690 C C . GLY A 1 86 ? -6.908 40.989 -19.187 1.00 49.88 86 GLY A C 1
ATOM 691 O O . GLY A 1 86 ? -6.460 42.078 -19.541 1.00 49.88 86 GLY A O 1
ATOM 692 N N . ARG A 1 87 ? -8.197 40.849 -18.870 1.00 47.38 87 ARG A N 1
ATOM 693 C CA . ARG A 1 87 ? -9.118 41.997 -18.835 1.00 47.38 87 ARG A CA 1
ATOM 694 C C . ARG A 1 87 ? -9.066 42.677 -17.471 1.00 47.38 87 ARG A C 1
ATOM 696 O O . ARG A 1 87 ? -9.827 42.359 -16.562 1.00 47.38 87 ARG A O 1
ATOM 703 N N . ARG A 1 88 ? -8.153 43.640 -17.321 1.00 45.00 88 ARG A N 1
ATOM 704 C CA . ARG A 1 88 ? -8.224 44.623 -16.227 1.00 45.00 88 ARG A CA 1
ATOM 705 C C . ARG A 1 88 ? -9.460 45.508 -16.452 1.00 45.00 88 ARG A C 1
ATOM 707 O O . ARG A 1 88 ? -9.531 46.130 -17.511 1.00 45.00 88 ARG A O 1
ATOM 714 N N . PRO A 1 89 ? -10.404 45.626 -15.502 1.00 42.66 89 PRO A N 1
ATOM 715 C CA . PRO A 1 89 ? -11.423 46.656 -15.601 1.00 42.66 89 PRO A CA 1
ATOM 716 C C . PRO A 1 89 ? -10.765 48.021 -15.381 1.00 42.66 89 PRO A C 1
ATOM 718 O O . PRO A 1 89 ? -10.093 48.262 -14.375 1.00 42.66 89 PRO A O 1
ATOM 721 N N . VAL A 1 90 ? -10.926 48.900 -16.366 1.00 54.38 90 VAL A N 1
ATOM 722 C CA . VAL A 1 90 ? -10.505 50.299 -16.317 1.00 54.38 90 VAL A CA 1
ATOM 723 C C . VAL A 1 90 ? -11.419 51.050 -15.346 1.00 54.38 90 VAL A C 1
ATOM 725 O O . VAL A 1 90 ? -12.612 51.181 -15.599 1.00 54.38 90 VAL A O 1
ATOM 728 N N . GLY A 1 91 ? -10.840 51.600 -14.274 1.00 37.88 91 GLY A N 1
ATOM 729 C CA . GLY A 1 91 ? -11.340 52.835 -13.665 1.00 37.88 91 GLY A CA 1
ATOM 730 C C . GLY A 1 91 ? -11.667 52.822 -12.166 1.00 37.88 91 GLY A C 1
ATOM 731 O O . GLY A 1 91 ? -12.603 52.164 -11.728 1.00 37.88 91 GLY A O 1
ATOM 732 N N . ARG A 1 92 ? -10.989 53.756 -11.468 1.00 41.25 92 ARG A N 1
ATOM 733 C CA . ARG A 1 92 ? -11.413 54.561 -10.291 1.00 41.25 92 ARG A CA 1
ATOM 734 C C . ARG A 1 92 ? -11.091 54.056 -8.863 1.00 41.25 92 ARG A C 1
ATOM 736 O O . ARG A 1 92 ? -10.902 52.867 -8.652 1.00 41.25 92 ARG A O 1
ATOM 743 N N . PRO A 1 93 ? -10.831 54.980 -7.903 1.00 46.72 93 PRO A N 1
ATOM 744 C CA . PRO A 1 93 ? -9.466 55.382 -7.574 1.00 46.72 93 PRO A CA 1
ATOM 745 C C . PRO A 1 93 ? -9.033 55.028 -6.142 1.00 46.72 93 PRO A C 1
ATOM 747 O O . PRO A 1 93 ? -9.817 54.682 -5.260 1.00 46.72 93 PRO A O 1
ATOM 750 N N . SER A 1 94 ? -7.728 55.175 -5.942 1.00 52.00 94 SER A N 1
ATOM 751 C CA . SER A 1 94 ? -6.944 55.036 -4.718 1.00 52.00 94 SER A CA 1
ATOM 752 C C . SER A 1 94 ? -7.5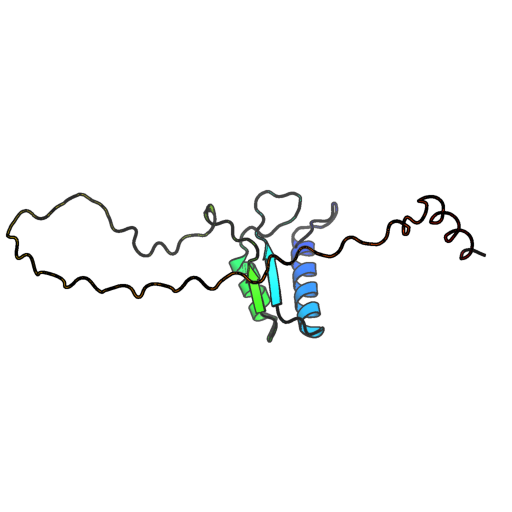84 55.639 -3.461 1.00 52.00 94 SER A C 1
ATOM 754 O O . SER A 1 94 ? -7.577 56.852 -3.257 1.00 52.00 94 SER A O 1
ATOM 756 N N . ARG A 1 95 ? -7.998 54.769 -2.535 1.00 47.97 95 ARG A N 1
ATOM 757 C CA . ARG A 1 95 ? -7.955 55.061 -1.097 1.00 47.97 95 ARG A CA 1
ATOM 758 C C . ARG A 1 95 ? -6.930 54.133 -0.462 1.00 47.97 95 ARG A C 1
ATOM 760 O O . ARG A 1 95 ? -7.224 52.971 -0.187 1.00 47.97 95 ARG A O 1
ATOM 767 N N . LEU A 1 96 ? -5.717 54.651 -0.253 1.00 49.16 96 LEU A N 1
ATOM 768 C CA . LEU A 1 96 ? -4.731 54.024 0.622 1.00 49.16 96 LEU A CA 1
ATOM 769 C C . LEU A 1 96 ? -5.344 53.925 2.022 1.00 49.16 96 LEU A C 1
ATOM 771 O O . LEU A 1 96 ? -5.347 54.883 2.788 1.00 49.16 96 LEU A O 1
ATOM 775 N N . ARG A 1 97 ? -5.879 52.755 2.370 1.00 51.19 97 ARG A N 1
ATOM 776 C CA . ARG A 1 97 ? -6.061 52.406 3.776 1.00 51.19 97 ARG A CA 1
ATOM 777 C C . ARG A 1 97 ? -4.688 52.006 4.294 1.00 51.19 97 ARG A C 1
ATOM 779 O O . ARG A 1 97 ? -4.182 50.943 3.939 1.00 51.19 97 ARG A O 1
ATOM 786 N N . HIS A 1 98 ? -4.091 52.880 5.100 1.00 48.41 98 HIS A N 1
ATOM 787 C CA . HIS A 1 98 ? -2.962 52.547 5.961 1.00 48.41 98 HIS A CA 1
ATOM 788 C C . HIS A 1 98 ? -3.306 51.260 6.720 1.00 48.41 98 HIS A C 1
ATOM 790 O O . HIS A 1 98 ? -4.154 51.261 7.610 1.00 48.41 98 HIS A O 1
ATOM 796 N N . ARG A 1 99 ? -2.690 50.139 6.335 1.00 50.03 99 ARG A N 1
ATOM 797 C CA . ARG A 1 99 ? -2.716 48.933 7.159 1.00 50.03 99 ARG A CA 1
ATOM 798 C C . ARG A 1 99 ? -1.654 49.103 8.244 1.00 50.03 99 ARG A C 1
ATOM 800 O O . ARG A 1 99 ? -0.496 49.337 7.888 1.00 50.03 99 ARG A O 1
ATOM 807 N N . PRO A 1 100 ? -1.998 49.010 9.537 1.00 42.84 100 PRO A N 1
ATOM 808 C CA . PRO A 1 100 ? -0.982 48.965 10.574 1.00 42.84 100 PRO A CA 1
ATOM 809 C C . PRO A 1 100 ? -0.120 47.716 10.355 1.00 42.84 100 PRO A C 1
ATOM 811 O O . PRO A 1 100 ? -0.633 46.616 10.135 1.00 42.84 100 PRO A O 1
ATOM 814 N N . ARG A 1 101 ? 1.203 47.906 10.345 1.00 54.12 101 ARG A N 1
ATOM 815 C CA . ARG A 1 101 ? 2.174 46.811 10.290 1.00 54.12 101 ARG A CA 1
ATOM 816 C C . ARG A 1 101 ? 1.992 45.978 11.557 1.00 54.12 101 ARG A C 1
ATOM 818 O O . ARG A 1 101 ? 2.221 46.485 12.650 1.00 54.12 101 ARG A O 1
ATOM 825 N N . LEU A 1 102 ? 1.582 44.721 11.412 1.00 53.06 102 LEU A N 1
ATOM 826 C CA . LEU A 1 102 ? 1.636 43.761 12.510 1.00 53.06 102 LEU A CA 1
ATOM 827 C C . LEU A 1 102 ? 3.112 43.568 12.874 1.00 53.06 102 LEU A C 1
ATOM 829 O O . LEU A 1 102 ? 3.910 43.126 12.045 1.00 53.06 102 LEU A O 1
ATOM 833 N N . SER A 1 103 ? 3.484 43.957 14.090 1.00 49.38 103 SER A N 1
ATOM 834 C CA . SER A 1 103 ? 4.792 43.670 14.664 1.00 49.38 103 SER A CA 1
ATOM 835 C C . SER A 1 103 ? 4.914 42.159 14.847 1.00 49.38 103 SER A C 1
ATOM 837 O O . SER A 1 103 ? 4.284 41.554 15.709 1.00 49.38 103 SER A O 1
ATOM 839 N N . THR A 1 104 ? 5.719 41.514 14.008 1.00 47.44 104 THR A N 1
ATOM 840 C CA . THR A 1 104 ? 6.114 40.121 14.228 1.00 47.44 104 THR A CA 1
ATOM 841 C C . THR A 1 104 ? 6.892 40.021 15.545 1.00 47.44 104 THR A C 1
ATOM 843 O O . THR A 1 104 ? 7.850 40.785 15.721 1.00 47.44 104 THR A O 1
ATOM 846 N N . PRO A 1 105 ? 6.560 39.094 16.460 1.00 44.59 105 PRO A N 1
ATOM 847 C CA . PRO A 1 105 ? 7.378 38.858 17.641 1.00 44.59 105 PRO A CA 1
ATOM 848 C C . PRO A 1 105 ? 8.768 38.365 17.220 1.00 44.59 105 PRO A C 1
ATOM 850 O O . PRO A 1 105 ? 8.896 37.450 16.406 1.00 44.59 105 PRO A O 1
ATOM 853 N N . ARG A 1 106 ? 9.828 38.965 17.776 1.00 56.56 106 ARG A N 1
ATOM 854 C CA . ARG A 1 106 ? 11.205 38.478 17.610 1.00 56.56 106 ARG A CA 1
ATOM 855 C C . ARG A 1 106 ? 11.319 37.085 18.236 1.00 56.56 106 ARG A C 1
ATOM 857 O O . ARG A 1 106 ? 11.224 36.946 19.452 1.00 56.56 106 ARG A O 1
ATOM 864 N N . VAL A 1 107 ? 11.576 36.068 17.416 1.00 53.56 107 VAL A N 1
ATOM 865 C CA . VAL A 1 107 ? 11.939 34.727 17.892 1.00 53.56 107 VAL A CA 1
ATOM 866 C C . VAL A 1 107 ? 13.289 34.826 18.605 1.00 53.56 107 VAL A C 1
ATOM 868 O O . VAL A 1 107 ? 14.323 35.091 17.989 1.00 53.56 107 VAL A O 1
ATOM 871 N N . ARG A 1 108 ? 13.283 34.651 19.928 1.00 50.91 108 ARG A N 1
ATOM 872 C CA . ARG A 1 108 ? 14.497 34.538 20.740 1.00 50.91 108 ARG A CA 1
ATOM 873 C C . ARG A 1 108 ? 15.211 33.257 20.310 1.00 50.91 108 ARG A C 1
ATOM 875 O O . ARG A 1 108 ? 14.666 32.172 20.488 1.00 50.91 108 ARG A O 1
ATOM 882 N N . ARG A 1 109 ? 16.406 33.379 19.718 1.00 52.03 109 ARG A N 1
ATOM 883 C CA . ARG A 1 109 ? 17.244 32.222 19.364 1.00 52.03 109 ARG A CA 1
ATOM 884 C C . ARG A 1 109 ? 17.438 31.363 20.613 1.00 52.03 109 ARG A C 1
ATOM 886 O O . ARG A 1 109 ? 18.065 31.802 21.579 1.00 52.03 109 ARG A O 1
ATOM 893 N N . LEU A 1 110 ? 16.884 30.156 20.586 1.00 48.66 110 LEU A N 1
ATOM 894 C CA . LEU A 1 110 ? 17.230 29.105 21.525 1.00 48.66 110 LEU A CA 1
ATOM 895 C C . LEU A 1 110 ? 18.710 28.799 21.274 1.00 48.66 110 LEU A C 1
ATOM 897 O O . LEU A 1 110 ? 19.087 28.479 20.147 1.00 48.66 110 LEU A O 1
ATOM 901 N N . ARG A 1 111 ? 19.569 28.999 22.279 1.00 54.09 111 ARG A N 1
ATOM 902 C CA . ARG A 1 111 ? 20.967 28.576 22.169 1.00 54.09 111 ARG A CA 1
ATOM 903 C C . ARG A 1 111 ? 20.970 27.061 22.036 1.00 54.09 111 ARG A C 1
ATOM 905 O O . ARG A 1 111 ? 20.497 26.362 22.929 1.00 54.09 111 ARG A O 1
ATOM 912 N N . ASP A 1 112 ? 21.483 26.606 20.906 1.00 49.22 112 ASP A N 1
ATOM 913 C CA . ASP A 1 112 ? 21.731 25.210 20.611 1.00 49.22 112 ASP A CA 1
ATOM 914 C C . ASP A 1 112 ? 22.688 24.636 21.671 1.00 49.22 112 ASP A C 1
ATOM 916 O O . ASP A 1 112 ? 23.818 25.101 21.825 1.00 49.22 112 ASP A O 1
ATOM 920 N N . ARG A 1 113 ? 22.204 23.686 22.478 1.00 52.59 113 ARG A N 1
ATOM 921 C CA . ARG A 1 113 ? 23.015 22.944 23.459 1.00 52.59 113 ARG A CA 1
ATOM 922 C C . ARG A 1 113 ? 23.637 21.676 22.850 1.00 52.59 113 ARG A C 1
ATOM 924 O O . ARG A 1 113 ? 24.189 20.877 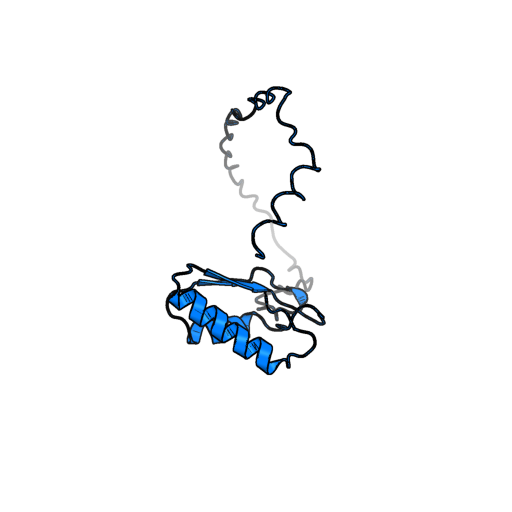23.603 1.00 52.59 113 ARG A O 1
ATOM 931 N N . SER A 1 114 ? 23.571 21.478 21.529 1.00 49.50 114 SER A N 1
ATOM 932 C CA . SER A 1 114 ? 24.071 20.261 20.872 1.00 49.50 114 SER A CA 1
ATOM 933 C C . SER A 1 114 ? 25.576 20.253 20.567 1.00 49.50 114 SER A C 1
ATOM 935 O O . SER A 1 114 ? 26.106 19.210 20.202 1.00 49.50 114 SER A O 1
ATOM 937 N N . SER A 1 115 ? 26.318 21.341 20.805 1.00 44.34 115 SER A N 1
ATOM 938 C CA . SER A 1 115 ? 27.778 21.383 20.584 1.00 44.34 115 SER A CA 1
ATOM 939 C C . SER A 1 115 ? 28.607 20.733 21.706 1.00 44.34 115 SER A C 1
ATOM 941 O O . SER A 1 115 ? 29.642 21.265 22.107 1.00 44.34 115 SER A O 1
ATOM 943 N N . ARG A 1 116 ? 28.173 19.590 22.249 1.00 46.94 116 ARG A N 1
ATOM 944 C CA . ARG A 1 116 ? 29.089 18.691 22.965 1.00 46.94 116 ARG A CA 1
ATOM 945 C C . ARG A 1 116 ? 29.546 17.640 21.969 1.00 46.94 116 ARG A C 1
ATOM 947 O O . ARG A 1 116 ? 28.782 16.737 21.646 1.00 46.94 116 ARG A O 1
ATOM 954 N N . GLU A 1 117 ? 30.776 17.785 21.481 1.00 50.31 117 GLU A N 1
ATOM 955 C CA . GLU A 1 117 ? 31.415 16.731 20.698 1.00 50.31 117 GLU A CA 1
ATOM 956 C C . GLU A 1 117 ? 31.362 15.396 21.461 1.00 50.31 117 GLU A C 1
ATOM 958 O O . GLU A 1 117 ? 31.595 15.368 22.679 1.00 50.31 117 GLU A O 1
ATOM 963 N N . PRO A 1 118 ? 31.052 14.280 20.782 1.00 51.00 118 PRO A N 1
ATOM 964 C CA . PRO A 1 118 ? 31.143 12.968 21.395 1.00 51.00 118 PRO A CA 1
ATOM 965 C C . PRO A 1 118 ? 32.601 12.672 21.771 1.00 51.00 118 PRO A C 1
ATOM 967 O O . PRO A 1 118 ? 33.517 12.831 20.966 1.00 51.00 118 PRO A O 1
ATOM 970 N N . ARG A 1 119 ? 32.810 12.226 23.017 1.00 60.50 119 ARG A N 1
ATOM 971 C CA . ARG A 1 119 ? 34.112 11.769 23.525 1.00 60.50 119 ARG A CA 1
ATOM 972 C C . ARG A 1 119 ? 34.702 10.724 22.559 1.00 60.50 119 ARG A C 1
ATOM 974 O O . ARG A 1 119 ? 33.992 9.770 22.233 1.00 60.50 119 ARG A O 1
ATOM 981 N N . PRO A 1 120 ? 35.970 10.848 22.132 1.00 55.50 120 PRO A N 1
ATOM 982 C CA . PRO A 1 120 ? 36.584 9.846 21.272 1.00 55.50 120 PRO A CA 1
ATOM 983 C C . PRO A 1 120 ? 36.684 8.503 22.006 1.00 55.50 120 PRO A C 1
ATOM 985 O O . PRO A 1 120 ? 37.051 8.445 23.181 1.00 55.50 120 PRO A O 1
ATOM 988 N N . LEU A 1 121 ? 36.337 7.425 21.300 1.00 59.47 121 LEU A N 1
ATOM 989 C CA . LEU A 1 121 ? 36.442 6.055 21.800 1.00 59.47 121 LEU A CA 1
ATOM 990 C C . LEU A 1 121 ? 37.914 5.695 22.083 1.00 59.47 121 LEU A C 1
ATOM 992 O O . LEU A 1 121 ? 38.799 6.117 21.330 1.00 59.47 121 LEU A O 1
ATOM 996 N N . PRO A 1 122 ? 38.203 4.902 23.133 1.00 59.06 122 PRO A N 1
ATOM 997 C CA . PRO A 1 122 ? 39.559 4.445 23.417 1.00 59.06 122 PRO A CA 1
ATOM 998 C C . PRO A 1 122 ? 40.115 3.638 22.234 1.00 59.06 122 PRO A C 1
ATOM 1000 O O . PRO A 1 122 ? 39.460 2.741 21.697 1.00 59.06 122 PRO A O 1
ATOM 1003 N N . ARG A 1 123 ? 41.341 3.968 21.809 1.00 49.69 123 ARG A N 1
ATOM 1004 C CA . ARG A 1 123 ? 42.063 3.236 20.759 1.00 49.69 123 ARG A CA 1
ATOM 1005 C C . ARG A 1 123 ? 42.375 1.826 21.268 1.00 49.69 123 ARG A C 1
ATOM 1007 O O . ARG A 1 123 ? 43.249 1.666 22.108 1.00 49.69 123 ARG A O 1
ATOM 1014 N N . GLY A 1 124 ? 41.653 0.827 20.763 1.00 55.66 124 GLY A N 1
ATOM 1015 C CA . GLY A 1 124 ? 41.897 -0.580 21.100 1.00 55.66 124 GLY A CA 1
ATOM 1016 C C . GLY A 1 124 ? 40.853 -1.582 20.597 1.00 55.66 124 GLY A C 1
ATOM 1017 O O . GLY A 1 124 ? 41.172 -2.753 20.460 1.00 55.66 124 GLY A O 1
ATOM 1018 N N . ALA A 1 125 ? 39.635 -1.157 20.248 1.00 52.38 125 ALA A N 1
ATOM 1019 C CA . ALA A 1 125 ? 38.583 -2.067 19.779 1.00 52.38 125 ALA A CA 1
ATOM 1020 C C . ALA A 1 125 ? 38.518 -2.154 18.241 1.00 52.38 125 ALA A C 1
ATOM 1022 O O . ALA A 1 125 ? 37.546 -1.725 17.621 1.00 52.38 125 ALA A O 1
ATOM 1023 N N . ARG A 1 126 ? 39.572 -2.677 17.607 1.00 47.56 126 ARG A N 1
ATOM 1024 C CA . ARG A 1 126 ? 39.478 -3.220 16.242 1.00 47.56 126 ARG A CA 1
ATOM 1025 C C . ARG A 1 126 ? 39.597 -4.735 16.354 1.00 47.56 126 ARG A C 1
ATOM 1027 O O . ARG A 1 126 ? 40.694 -5.238 16.551 1.00 47.56 126 ARG A O 1
ATOM 1034 N N . SER A 1 127 ? 38.472 -5.433 16.264 1.00 52.88 127 SER A N 1
ATOM 1035 C CA . SER A 1 127 ? 38.455 -6.870 15.982 1.00 52.88 127 SER A CA 1
ATOM 1036 C C . SER A 1 127 ? 39.019 -7.103 14.574 1.00 52.88 127 SER A C 1
ATOM 1038 O O . SER A 1 127 ? 38.629 -6.396 13.638 1.00 52.88 127 SER A O 1
ATOM 1040 N N . ASP A 1 128 ? 39.962 -8.039 14.438 1.00 55.91 128 ASP A N 1
ATOM 1041 C CA . ASP A 1 128 ? 40.583 -8.418 13.163 1.00 55.91 128 ASP A CA 1
ATOM 1042 C C . ASP A 1 128 ? 39.499 -9.007 12.232 1.00 55.91 128 ASP A C 1
ATOM 1044 O O . ASP A 1 128 ? 38.742 -9.885 12.654 1.00 55.91 128 ASP A O 1
ATOM 1048 N N . PRO A 1 129 ? 39.385 -8.563 10.966 1.00 49.34 129 PRO A N 1
ATOM 1049 C CA . PRO A 1 129 ? 38.470 -9.153 9.985 1.00 49.34 129 PRO A CA 1
ATOM 1050 C C . PRO A 1 129 ? 38.665 -10.662 9.744 1.00 49.34 129 PRO A C 1
ATOM 1052 O O . PRO A 1 129 ? 37.831 -11.275 9.080 1.00 49.34 129 PRO A O 1
ATOM 1055 N N . ARG A 1 130 ? 39.742 -11.268 10.259 1.00 52.78 130 ARG A N 1
ATOM 1056 C CA . ARG A 1 130 ? 40.029 -12.709 10.169 1.00 52.78 130 ARG A CA 1
ATOM 1057 C C . ARG A 1 130 ? 39.344 -13.583 11.227 1.00 52.78 130 ARG A C 1
ATOM 1059 O O . ARG A 1 130 ? 39.321 -14.799 11.051 1.00 52.78 130 ARG A O 1
ATOM 1066 N N . ASP A 1 131 ? 38.719 -13.000 12.250 1.00 50.25 131 ASP A N 1
ATOM 1067 C CA . ASP A 1 131 ? 38.046 -13.768 13.315 1.00 50.25 131 ASP A CA 1
ATOM 1068 C C . ASP A 1 131 ? 36.594 -14.165 12.977 1.00 50.25 131 ASP A C 1
ATOM 1070 O O . ASP A 1 131 ? 35.987 -14.977 13.674 1.00 50.25 131 ASP A O 1
ATOM 1074 N N . LEU A 1 132 ? 36.023 -13.646 11.882 1.00 52.78 132 LEU A N 1
ATOM 1075 C CA . LEU A 1 132 ? 34.646 -13.956 11.468 1.00 52.78 132 LEU A CA 1
ATOM 1076 C C . LEU A 1 132 ? 34.517 -15.234 10.616 1.00 52.78 132 LEU A C 1
ATOM 1078 O O . LEU A 1 132 ? 33.414 -15.762 10.494 1.00 52.78 132 LEU A O 1
ATOM 1082 N N . ASP A 1 133 ? 35.615 -15.765 10.066 1.00 48.78 133 ASP A N 1
ATOM 1083 C CA . ASP A 1 133 ? 35.590 -16.979 9.224 1.00 48.78 133 ASP A CA 1
ATOM 1084 C C . ASP A 1 133 ? 35.730 -18.286 10.036 1.00 48.78 133 ASP A C 1
ATOM 1086 O O . ASP A 1 133 ? 35.338 -19.362 9.584 1.00 48.78 133 ASP A O 1
ATOM 1090 N N . GLN A 1 134 ? 36.218 -18.218 11.282 1.00 51.56 134 GLN A N 1
ATOM 1091 C CA . GLN A 1 134 ? 36.407 -19.414 12.122 1.00 51.56 134 GLN A CA 1
ATOM 1092 C C . GLN A 1 134 ? 35.136 -19.857 12.871 1.00 51.56 134 GLN A C 1
ATOM 1094 O O . GLN A 1 134 ? 35.016 -21.027 13.229 1.00 51.56 134 GLN A O 1
ATOM 1099 N N . GLY A 1 135 ? 34.138 -18.982 13.043 1.00 43.56 135 GLY A N 1
ATOM 1100 C CA . GLY A 1 135 ? 32.877 -19.317 13.726 1.00 43.56 135 GLY A CA 1
ATOM 1101 C C . GLY A 1 135 ? 31.855 -20.087 12.875 1.00 43.56 135 GLY A C 1
ATOM 1102 O O . GLY A 1 135 ? 30.934 -20.695 13.416 1.00 43.56 135 GLY A O 1
ATOM 1103 N N . ALA A 1 136 ? 32.005 -20.103 11.547 1.00 51.72 136 ALA A N 1
ATOM 1104 C CA . ALA A 1 136 ? 31.018 -20.687 10.631 1.00 51.72 136 ALA A CA 1
ATOM 1105 C C . ALA A 1 136 ? 31.259 -22.175 10.293 1.00 51.72 136 ALA A C 1
ATOM 1107 O O . ALA A 1 136 ? 30.445 -22.785 9.598 1.00 51.72 136 ALA A O 1
ATOM 1108 N N . ARG A 1 137 ? 32.347 -22.786 10.789 1.00 52.50 137 ARG A N 1
ATOM 1109 C CA . ARG A 1 137 ? 32.713 -24.190 10.498 1.00 52.50 137 ARG A CA 1
ATOM 1110 C C . ARG A 1 137 ? 32.391 -25.192 11.616 1.00 52.50 137 ARG A C 1
ATOM 1112 O O . ARG A 1 137 ? 32.781 -26.346 11.502 1.00 52.50 137 ARG A O 1
ATOM 1119 N N . HIS A 1 138 ? 31.673 -24.793 12.669 1.00 51.47 138 HIS A N 1
ATOM 1120 C CA . HIS A 1 138 ? 31.358 -25.670 13.815 1.00 51.47 138 HIS A CA 1
ATOM 1121 C C . HIS A 1 138 ? 29.860 -25.951 14.040 1.00 51.47 138 HIS A C 1
ATOM 1123 O O . HIS A 1 138 ? 29.493 -26.525 15.057 1.00 51.47 138 HIS A O 1
ATOM 1129 N N . LEU A 1 139 ? 28.987 -25.591 13.089 1.00 49.41 139 LEU A N 1
ATOM 1130 C CA . LEU A 1 139 ? 27.537 -25.868 13.155 1.00 49.41 139 LEU A CA 1
ATOM 1131 C C . LEU A 1 139 ? 27.008 -26.675 11.956 1.00 49.41 139 LEU A C 1
ATOM 1133 O O . LEU A 1 139 ? 25.828 -26.615 11.613 1.00 49.41 139 LEU A O 1
ATOM 1137 N N . ARG A 1 140 ? 27.887 -27.442 11.306 1.00 47.69 140 ARG A N 1
ATOM 1138 C CA . ARG A 1 140 ? 27.516 -28.535 10.397 1.00 47.69 140 ARG A CA 1
ATOM 1139 C C . ARG A 1 140 ? 28.414 -29.729 10.703 1.00 47.69 140 ARG A C 1
ATOM 1141 O O . ARG A 1 140 ? 29.443 -29.913 10.060 1.00 47.69 140 ARG A O 1
ATOM 1148 N N . GLY A 1 141 ? 28.026 -30.468 11.732 1.00 41.44 141 GLY A N 1
ATOM 1149 C CA . GLY A 1 141 ? 28.564 -31.757 12.147 1.00 41.44 141 GLY A CA 1
ATOM 1150 C C . GLY A 1 141 ? 27.475 -32.473 12.916 1.00 41.44 141 GLY A C 1
ATOM 1151 O O . GLY A 1 141 ? 26.923 -31.815 13.825 1.00 41.44 141 GLY A O 1
#

pLDDT: mean 71.67, std 21.29, range [37.88, 98.31]

Secondary structure (DSSP, 8-state):
-----TT--HHHHHHHHHHHHHHHHHTT-SEEEEE-BSS-SS--BS-HHHHHHHHHTT-SSSEEEEEE--GGGS-------------PPP--------------------------PPPPPPTT----TTTTSSGGGSS--

Sequence (141 aa):
MLPMREWSSPREVYRNTVEQVELAEALGFDAVWLAEHHFSRWGICPNILTFAANLAARTKRVRIGTAVLVLPFLQSADRRRGSRDGRRPVGRPSRLRHRPRLSTPRVRRLRDRSSREPRPLPRGARSDPRDLDQGARHLRG

Foldseek 3Di:
DQADDPPDDLVRSLVVVLVVLLVCLVVPHQEDEDEADDPDNGHHDPDVPVSQVVSPVVHDGYHYYYPYDPVVSPPDPPPDPPPPPPDDDDDDDDDPPPDPDDDDDDDDDDPDPPPPPPDDDDPDPDDDPVVVVVVPPPPPD

=== Feature glossary ===
Annotated list of the representations used here:

Nearest PDB structures. The Foldseek neighbor list gives the closest experimentally determined structures in the PDB, ranked by structural alignment. TM-score near 1 means near-identical fold; near 0.3 means only rough topol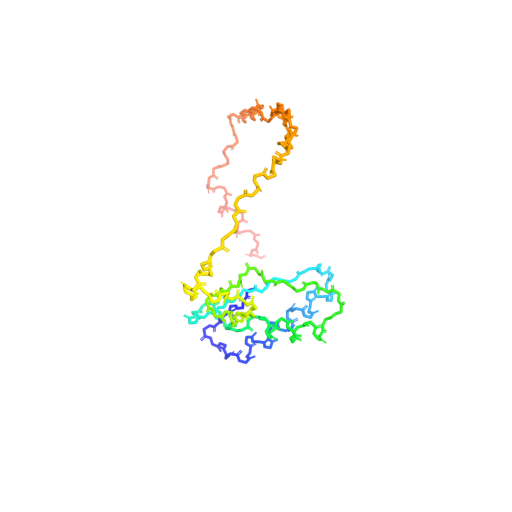ogy match. This is how one finds what a novel AlphaFold prediction most resembles in the solved-structure universe.

Foldseek 3Di. Foldseek's 3Di representation compresses backbone geometry into a per-residue letter drawn from a learned twenty-state alphabet. It captures the tertiary interaction pattern around each residue — which residues are packed against it in space, regardless of where they are in sequence.

Radius of gyration, Cα contacts, bounding box. Radius of gyration (Rg) is the root-mean-square distance of Cα atoms from their centroid — a single number for overall size and compactness. A globular domain of N residues has Rg ≈ 2.2·N^0.38 Å; an extended or disordered chain has a much larger Rg. The Cα contact count is the number of residue pairs whose Cα atoms are within 8 Å and are more than four positions apart in sequence — a standard proxy for tertiary packing density. The bounding box is the smallest axis-aligned box enclosing all Cα atoms.

InterPro / GO / CATH / organism. The annotation block draws on four external resources. InterPro: which protein families and domains the sequence belongs to. GO: standardized terms for what the protein does, what process it participates in, and where in the cell it acts. CATH: which structural fold it has in the CATH hierarchy. Organism: the species of origin.

mmCIF coordinates. The mmCIF block holds the 3D Cartesian coordinates of each backbone atom (N, Cα, C, O) in ångströms. mmCIF is the PDB's canonical archive format — a tagged-loop text representation of the atomic model.

pLDDT. pLDDT is the predicted lDDT-Cα score: AlphaFold's confidence that the local environment of each residue (all inter-atomic distances within 15 Å) is correctly placed. It is a per-residue number between 0 and 100, with higher meaning more reliable.

Backbone torsions (φ/ψ). φ (phi) and ψ (psi) are the two rotatable backbone dihedrals per residue: φ is the C(i-1)–N–Cα–C torsion, ψ is the N–Cα–C–N(i+1) torsion, both in degrees on (−180°, 180°]. α-helical residues cluster near (−60°, −45°); β-strand residues near (−120°, +130°). A Ramachandran plot is simply a scatter of (φ, ψ) for every residue.

B-factor. For experimental (PDB) structures, the B-factor (temperature factor) quantifies the positional spread of each atom in the crystal — a combination of thermal vibration and static disorder — in units of Å². High B-factors mark flexible loops or poorly resolved regions; low B-factors mark the rigid, well-ordered core.

Secondary structure (3-state, P-SEA). SS3 is a coarse helix/strand/coil call (letters a/b/c) made by the P-SEA algorithm from inter-Cα distances and dihedrals. It is less detailed than DSSP but needs only Cα positions.

Predicted aligned error. Predicted aligned error is AlphaFold's pairwise confidence. Unlike pLDDT (per-residue), PAE is per-residue-pair and captures whether two parts of the structure are correctly placed relative to each other. Units are ångströms of expected positional error.

Solvent-accessible surface area. Solvent-accessible surface area (SASA) is the area in Å² traced out by the centre of a 1.4 Å probe sphere (a water molecule) rolled over the protein's van der Waals surface (Shrake–Rupley / Lee–Richards construction). Buried residues have near-zero SASA; fully exposed residues can exceed 200 Å². The total SASA scales roughly with the number of surface residues.

Secondary structure (8-state, DSSP). The SS8 string is DSSP's per-residue secondary-structure call. α-helix (H) means an i→i+4 H-bond ladder; β-strand (E) means the residue participates in a β-sheet; 3₁₀ (G) and π (I) are tighter and wider helices; T/S are turns/bends; '-' is loop.

Rendered structure images. Structure images are PyMOL renders from six orthogonal camera directions. Cartoon representation draws helices as coils and strands as arrows; sticks shows the backbone as bonds; surface shows the solvent-excluded envelope. Rainbow coloring maps sequence position to hue (blue→red, N→C); chain coloring assigns a distinct color per polypeptide.

Sequence. The amino-acid sequence is the protein's primary structure: the linear order of residues from the N-terminus to the C-terminus, written in one-letter code. Everything else here — the 3D coordinates, the secondary structure, the domain annotations — is ultimately a consequence of this string.

Contact-map, Ramachandran, and PAE plots. Three diagnostic plots accompany the record. The Cα contact map visualizes the tertiary structure as a 2D adjacency matrix (8 Å cutoff, sequence-local contacts suppressed). The Ramachandran plot shows the distribution of backbone (φ, ψ) torsions, with points in the α and β basins reflecting secondary structure content. The PAE plot shows AlphaFold's inter-residue confidence as a color matrix.